Protein AF-A0ABD0MWZ9-F1 (afdb_monomer_lite)

Organism: Cirrhinus mrigala (NCBI:txid683832)

Radius of gyration: 17.67 Å; chains: 1; bounding box: 32×41×38 Å

Structure (mmCIF, N/CA/C/O backbone):
data_AF-A0ABD0MWZ9-F1
#
_entry.id   AF-A0ABD0MWZ9-F1
#
loop_
_atom_site.group_PDB
_atom_site.id
_atom_site.type_symbol
_atom_site.label_atom_id
_atom_site.label_alt_id
_atom_site.label_comp_id
_atom_site.label_asym_id
_atom_site.label_entity_id
_atom_site.label_seq_id
_atom_site.pdbx_PDB_ins_code
_atom_site.Cartn_x
_atom_site.Cartn_y
_atom_site.Cartn_z
_atom_site.occupancy
_atom_site.B_iso_or_equiv
_atom_site.auth_seq_id
_atom_site.auth_comp_id
_atom_site.auth_asym_id
_atom_site.auth_atom_id
_atom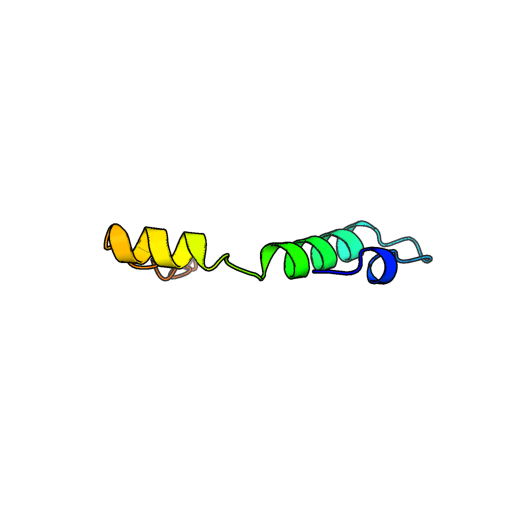_site.pdbx_PDB_model_num
ATOM 1 N N . PHE A 1 1 ? -2.469 -10.659 -6.510 1.00 63.84 1 PHE A N 1
ATOM 2 C CA . PHE A 1 1 ? -1.297 -11.480 -6.917 1.00 63.84 1 PHE A CA 1
ATOM 3 C C . PHE A 1 1 ? -0.509 -10.730 -7.976 1.00 63.84 1 PHE A C 1
ATOM 5 O O . PHE A 1 1 ? -1.102 -10.322 -8.967 1.00 63.84 1 PHE A O 1
ATOM 12 N N . VAL A 1 2 ? 0.794 -10.539 -7.766 1.00 60.97 2 VAL A N 1
ATOM 13 C CA . VAL A 1 2 ? 1.661 -9.781 -8.679 1.00 60.97 2 VAL A CA 1
ATOM 14 C C . VAL A 1 2 ? 2.538 -10.747 -9.478 1.00 60.97 2 VAL A C 1
ATOM 16 O O . VAL A 1 2 ? 3.342 -11.464 -8.877 1.00 60.97 2 VAL A O 1
ATOM 19 N N . PRO A 1 3 ? 2.410 -10.806 -10.814 1.00 75.56 3 PRO A N 1
ATOM 20 C CA . PRO A 1 3 ? 3.233 -11.680 -11.640 1.00 75.56 3 PRO A CA 1
ATOM 21 C C . PRO A 1 3 ? 4.686 -11.186 -11.680 1.00 75.56 3 PRO A C 1
ATOM 23 O O . PRO A 1 3 ? 5.045 -10.270 -12.411 1.00 75.56 3 PRO A O 1
ATOM 26 N N . PHE A 1 4 ? 5.556 -11.858 -10.923 1.00 63.81 4 PHE A N 1
ATOM 27 C CA . PHE A 1 4 ? 6.987 -11.540 -10.794 1.00 63.81 4 PHE A CA 1
ATOM 28 C C . PHE A 1 4 ? 7.731 -11.384 -12.136 1.00 63.81 4 PHE A C 1
ATOM 30 O O . PHE A 1 4 ? 8.687 -10.619 -12.238 1.00 63.81 4 PHE A O 1
ATOM 37 N N . ARG A 1 5 ? 7.278 -12.085 -13.185 1.00 72.12 5 ARG A N 1
ATOM 38 C CA . ARG A 1 5 ? 7.888 -12.081 -14.527 1.00 72.12 5 ARG A CA 1
ATOM 39 C C . ARG A 1 5 ? 7.856 -10.708 -15.201 1.00 72.12 5 ARG A C 1
ATOM 41 O O . ARG A 1 5 ? 8.771 -10.417 -15.966 1.00 72.12 5 ARG A O 1
ATOM 48 N N . ASP A 1 6 ? 6.874 -9.873 -14.876 1.00 72.50 6 ASP A N 1
ATOM 49 C CA . ASP A 1 6 ? 6.699 -8.552 -15.493 1.00 72.50 6 ASP A CA 1
ATOM 50 C C . ASP A 1 6 ? 7.665 -7.507 -14.912 1.00 72.50 6 ASP A C 1
ATOM 52 O O . ASP A 1 6 ? 7.855 -6.430 -15.476 1.00 72.50 6 ASP A O 1
ATOM 56 N N . TYR A 1 7 ? 8.335 -7.854 -13.809 1.00 63.78 7 TYR A N 1
ATOM 57 C CA . TYR A 1 7 ? 9.269 -6.987 -13.096 1.00 63.78 7 TYR A CA 1
ATOM 58 C C . TYR A 1 7 ? 10.725 -7.410 -13.287 1.00 63.78 7 TYR A C 1
ATOM 60 O O . TYR A 1 7 ? 11.597 -6.838 -12.653 1.00 63.78 7 TYR A O 1
ATOM 68 N N . ILE A 1 8 ? 11.035 -8.388 -14.140 1.00 71.06 8 ILE A N 1
ATOM 69 C CA . ILE A 1 8 ? 12.422 -8.753 -14.455 1.00 71.06 8 ILE A CA 1
ATOM 70 C C . ILE A 1 8 ? 12.879 -7.934 -15.668 1.00 71.06 8 ILE A C 1
ATOM 72 O O . ILE A 1 8 ? 12.610 -8.295 -16.815 1.00 71.06 8 ILE A O 1
ATOM 76 N N . ASP A 1 9 ? 13.583 -6.823 -15.428 1.00 65.38 9 ASP A N 1
ATOM 77 C CA . ASP A 1 9 ? 14.202 -6.050 -16.508 1.00 65.38 9 ASP A CA 1
ATOM 78 C C . ASP A 1 9 ? 15.409 -6.801 -17.097 1.00 65.38 9 ASP A C 1
ATOM 80 O O . ASP A 1 9 ? 16.409 -7.052 -16.423 1.00 65.38 9 ASP A O 1
ATOM 84 N N . ARG A 1 10 ? 15.335 -7.126 -18.391 1.00 66.81 10 ARG A N 1
ATOM 85 C CA . ARG A 1 10 ? 16.425 -7.768 -19.146 1.00 66.81 10 ARG A CA 1
ATOM 86 C C . ARG A 1 10 ? 17.613 -6.832 -19.400 1.00 66.81 10 ARG A C 1
ATOM 88 O O . ARG A 1 10 ? 18.655 -7.302 -19.844 1.00 66.81 10 ARG A O 1
ATOM 95 N N . ARG A 1 11 ? 17.463 -5.523 -19.152 1.00 67.19 11 ARG A N 1
ATOM 96 C CA . ARG A 1 11 ? 18.472 -4.482 -19.423 1.00 67.19 11 ARG A CA 1
ATOM 97 C C . ARG A 1 11 ? 19.285 -4.074 -18.186 1.00 67.19 11 ARG A C 1
ATOM 99 O O . ARG A 1 11 ? 20.148 -3.209 -18.304 1.00 67.19 11 ARG A O 1
ATOM 106 N N . GLY A 1 12 ? 19.064 -4.725 -17.038 1.00 62.41 12 GLY A N 1
ATOM 107 C CA . GLY A 1 12 ? 19.970 -4.680 -15.883 1.00 62.41 12 GLY A CA 1
ATOM 108 C C . GLY A 1 12 ? 19.595 -3.732 -14.739 1.00 62.41 12 GLY A C 1
ATOM 109 O O . GLY A 1 12 ? 20.384 -3.596 -13.807 1.00 62.41 12 GLY A O 1
ATOM 110 N N . ASN A 1 13 ? 18.414 -3.096 -14.728 1.00 67.44 13 ASN A N 1
ATOM 111 C CA . ASN A 1 13 ? 18.019 -2.237 -13.603 1.00 67.44 13 ASN A CA 1
ATOM 112 C C . ASN A 1 13 ? 17.181 -2.985 -12.547 1.00 67.44 13 ASN A C 1
ATOM 114 O O . ASN A 1 13 ? 15.971 -2.785 -12.386 1.00 67.44 13 ASN A O 1
ATOM 118 N N . HIS A 1 14 ? 17.850 -3.882 -11.818 1.00 66.94 14 HIS A N 1
ATOM 119 C CA . HIS A 1 14 ? 17.225 -4.768 -10.833 1.00 66.94 14 HIS A CA 1
ATOM 120 C C . HIS A 1 14 ? 16.647 -4.031 -9.614 1.00 66.94 14 HIS A C 1
ATOM 122 O O . HIS A 1 14 ? 15.644 -4.470 -9.061 1.00 66.94 14 HIS A O 1
ATOM 128 N N . ILE A 1 15 ? 17.211 -2.890 -9.207 1.00 72.31 15 ILE A N 1
ATOM 129 C CA . ILE A 1 15 ? 16.743 -2.156 -8.018 1.00 72.31 15 ILE A CA 1
ATOM 130 C C . ILE A 1 15 ? 15.364 -1.530 -8.270 1.00 72.31 15 ILE A C 1
ATOM 132 O O . ILE A 1 15 ? 14.456 -1.683 -7.456 1.00 72.31 15 ILE A O 1
ATOM 136 N N . LEU A 1 16 ? 15.167 -0.883 -9.424 1.00 69.94 16 LEU A N 1
ATOM 137 C CA . LEU A 1 16 ? 13.864 -0.314 -9.799 1.00 69.94 16 LEU A CA 1
ATOM 138 C C . LEU A 1 16 ? 12.810 -1.400 -10.046 1.00 69.94 16 LEU A C 1
ATOM 140 O O . LEU A 1 16 ? 11.645 -1.239 -9.686 1.00 69.94 16 LEU A O 1
ATOM 144 N N . SER A 1 17 ? 13.242 -2.512 -10.632 1.00 74.69 17 SER A N 1
ATOM 145 C CA . SER A 1 17 ? 12.458 -3.730 -10.831 1.00 74.69 17 SER A CA 1
ATOM 146 C C . SER A 1 17 ? 11.926 -4.301 -9.507 1.00 74.69 17 SER A C 1
ATOM 148 O O . SER A 1 17 ? 10.721 -4.497 -9.350 1.00 74.69 17 SER A O 1
ATOM 150 N N . MET A 1 18 ? 12.803 -4.468 -8.510 1.00 73.44 18 MET A N 1
ATOM 151 C CA . MET A 1 18 ? 12.436 -4.930 -7.166 1.00 73.44 18 MET A CA 1
ATOM 152 C C . MET A 1 18 ? 11.572 -3.918 -6.412 1.00 73.44 18 MET A C 1
ATOM 154 O O . MET A 1 18 ? 10.644 -4.316 -5.715 1.00 73.44 18 MET A O 1
ATOM 158 N N . ALA A 1 19 ? 11.822 -2.616 -6.574 1.00 74.31 19 ALA A N 1
ATOM 159 C CA . ALA A 1 19 ? 11.012 -1.579 -5.938 1.00 74.31 19 ALA A CA 1
ATOM 160 C C . ALA A 1 19 ? 9.557 -1.588 -6.440 1.00 74.31 19 ALA A C 1
ATOM 162 O O . ALA A 1 19 ? 8.628 -1.453 -5.646 1.00 74.31 19 ALA A O 1
ATOM 163 N N . ARG A 1 20 ? 9.347 -1.781 -7.748 1.00 77.44 20 ARG A N 1
ATOM 164 C CA . ARG A 1 20 ? 8.005 -1.889 -8.346 1.00 77.44 20 ARG A CA 1
ATOM 165 C C . ARG A 1 20 ? 7.293 -3.171 -7.918 1.00 77.44 20 ARG A C 1
ATOM 167 O O . ARG A 1 20 ? 6.131 -3.115 -7.536 1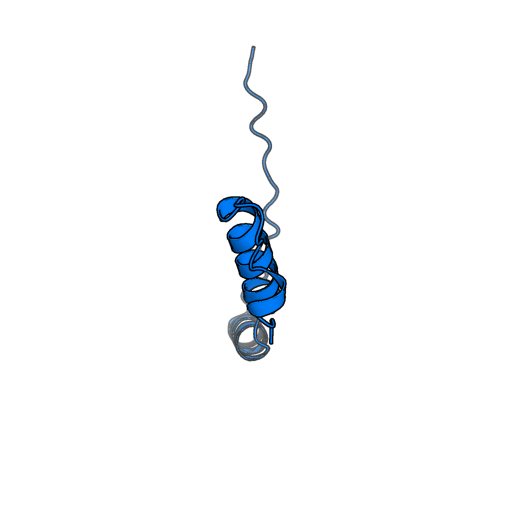.00 77.44 20 ARG A O 1
ATOM 174 N N . LEU A 1 21 ? 8.015 -4.289 -7.888 1.00 78.12 21 LEU A N 1
ATOM 175 C CA . LEU A 1 21 ? 7.499 -5.548 -7.360 1.00 78.12 21 LEU A CA 1
ATOM 176 C C . LEU A 1 21 ? 7.071 -5.412 -5.892 1.00 78.12 21 LEU A C 1
ATOM 178 O O . LEU A 1 21 ? 5.961 -5.792 -5.541 1.00 78.12 21 LEU A O 1
ATOM 182 N N . ALA A 1 22 ? 7.939 -4.866 -5.037 1.00 76.06 22 ALA A N 1
ATOM 183 C CA . ALA A 1 22 ? 7.646 -4.681 -3.620 1.00 76.06 22 ALA A CA 1
ATOM 184 C C . ALA A 1 22 ? 6.433 -3.769 -3.418 1.00 76.06 22 ALA A C 1
ATOM 186 O O . ALA A 1 22 ? 5.585 -4.062 -2.580 1.00 76.06 22 ALA A O 1
ATOM 187 N N . LYS A 1 23 ? 6.318 -2.701 -4.219 1.00 72.19 23 LYS A N 1
ATOM 188 C CA . LYS A 1 23 ? 5.154 -1.816 -4.204 1.00 72.19 23 LYS A CA 1
ATOM 189 C C . LYS A 1 23 ? 3.870 -2.584 -4.494 1.00 72.19 23 LYS A C 1
ATOM 191 O O . LYS A 1 23 ? 2.952 -2.507 -3.693 1.00 72.19 23 LYS A O 1
ATOM 196 N N . ASP A 1 24 ? 3.811 -3.330 -5.590 1.00 72.62 24 ASP A N 1
ATOM 197 C CA . ASP A 1 24 ? 2.566 -3.980 -6.000 1.00 72.62 24 ASP A CA 1
ATOM 198 C C . ASP A 1 24 ? 2.241 -5.207 -5.122 1.00 72.62 24 ASP A C 1
ATOM 200 O O . ASP A 1 24 ? 1.073 -5.532 -4.932 1.00 72.62 24 ASP A O 1
ATOM 204 N N . VAL A 1 25 ? 3.251 -5.877 -4.542 1.00 75.50 25 VAL A N 1
ATOM 205 C CA . VAL A 1 25 ? 3.064 -6.991 -3.588 1.00 75.50 25 VAL A CA 1
ATOM 206 C C . VAL A 1 25 ? 2.555 -6.492 -2.235 1.00 75.50 25 VAL A C 1
ATOM 208 O O . VAL A 1 25 ? 1.705 -7.139 -1.631 1.00 75.50 25 VAL A O 1
ATOM 211 N N . LEU A 1 26 ? 3.069 -5.357 -1.754 1.00 71.00 26 LEU A N 1
ATOM 212 C CA . LEU A 1 26 ? 2.687 -4.772 -0.464 1.00 71.00 26 LEU A CA 1
ATOM 213 C C . LEU A 1 26 ? 1.498 -3.804 -0.566 1.00 71.00 26 LEU A C 1
ATOM 215 O O . LEU A 1 26 ? 1.028 -3.319 0.461 1.00 71.00 26 LEU A O 1
ATOM 219 N N . ALA A 1 27 ? 1.021 -3.495 -1.777 1.00 68.19 27 ALA A N 1
ATOM 220 C CA . ALA A 1 27 ? -0.078 -2.554 -1.996 1.00 68.19 27 ALA A CA 1
ATOM 221 C C . ALA A 1 27 ? -1.416 -3.057 -1.438 1.00 68.19 27 ALA A C 1
ATOM 223 O O . ALA A 1 27 ? -2.296 -2.251 -1.138 1.00 68.19 27 ALA A O 1
ATOM 224 N N . GLU A 1 28 ? -1.584 -4.372 -1.304 1.00 67.75 28 GLU A N 1
ATOM 225 C CA . GLU A 1 28 ? -2.833 -4.968 -0.847 1.00 67.75 28 GLU A CA 1
ATOM 226 C C . GLU A 1 28 ? -2.797 -5.178 0.671 1.00 67.75 28 GLU A C 1
ATOM 228 O O . GLU A 1 28 ? -2.092 -6.047 1.186 1.00 67.75 28 GLU A O 1
ATOM 233 N N . ILE A 1 29 ? -3.560 -4.364 1.407 1.00 72.56 29 ILE A N 1
ATOM 234 C CA . ILE A 1 29 ? -3.805 -4.594 2.834 1.00 72.56 29 ILE A CA 1
ATOM 235 C C . ILE A 1 29 ? -4.815 -5.743 2.951 1.00 72.56 29 ILE A C 1
ATOM 237 O O . ILE A 1 29 ? -5.940 -5.587 2.473 1.00 72.56 29 ILE A O 1
ATOM 241 N N . PRO A 1 30 ? -4.482 -6.867 3.613 1.00 81.19 30 PRO A N 1
ATOM 242 C CA . PRO A 1 30 ? -5.424 -7.969 3.762 1.00 81.19 30 PRO A CA 1
ATOM 243 C C . PRO A 1 30 ? -6.679 -7.540 4.530 1.00 81.19 30 PRO A C 1
ATOM 245 O O . PRO A 1 30 ? -6.583 -6.878 5.567 1.00 81.19 30 PRO A O 1
ATOM 248 N N . ASP A 1 31 ? -7.858 -8.002 4.107 1.00 75.94 31 ASP A N 1
ATOM 249 C CA . ASP A 1 31 ? -9.119 -7.756 4.826 1.00 75.94 31 ASP A CA 1
ATOM 250 C C . ASP A 1 31 ?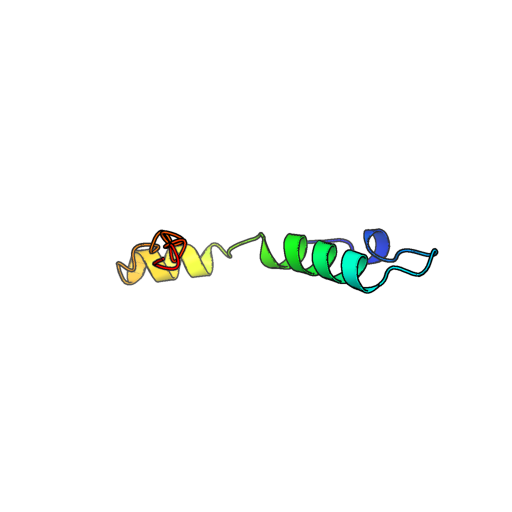 -9.063 -8.197 6.294 1.00 75.94 31 ASP A C 1
ATOM 252 O O . ASP A 1 31 ? -9.678 -7.578 7.163 1.00 75.94 31 ASP A O 1
ATOM 256 N N . GLN A 1 32 ? -8.277 -9.234 6.592 1.00 81.44 32 GLN A N 1
ATOM 257 C CA . GLN A 1 32 ? -8.003 -9.701 7.950 1.00 81.44 32 GLN A CA 1
ATOM 258 C C . GLN A 1 32 ? -7.361 -8.611 8.822 1.00 81.44 32 GLN A C 1
ATOM 260 O O . GLN A 1 32 ? -7.702 -8.475 9.997 1.00 81.44 32 GLN A O 1
ATOM 265 N N . PHE A 1 33 ? -6.467 -7.800 8.253 1.00 79.75 33 PHE A N 1
ATOM 266 C CA . PHE A 1 33 ? -5.839 -6.683 8.951 1.00 79.75 33 PHE A CA 1
ATOM 267 C C . PHE A 1 33 ? -6.856 -5.571 9.229 1.00 79.75 33 PHE A C 1
ATOM 269 O O . PHE A 1 33 ? -6.929 -5.063 10.348 1.00 79.75 33 PHE A O 1
ATOM 276 N N . LEU A 1 34 ? -7.721 -5.260 8.258 1.00 81.06 34 LEU A N 1
ATOM 277 C CA . LEU A 1 34 ? -8.812 -4.297 8.443 1.00 81.06 34 LEU A CA 1
ATOM 278 C C . LEU A 1 34 ? -9.825 -4.774 9.492 1.00 81.06 34 LEU A C 1
ATOM 280 O O . LEU A 1 34 ? -10.255 -3.993 10.340 1.00 81.06 34 LEU A O 1
ATOM 284 N N . GLN A 1 35 ? -10.198 -6.056 9.469 1.00 84.44 35 GLN A N 1
ATOM 285 C CA . GLN A 1 35 ? -11.062 -6.660 10.485 1.00 84.44 35 GLN A CA 1
ATOM 286 C C . GLN A 1 35 ? -10.421 -6.600 11.873 1.00 84.44 35 GLN A C 1
ATOM 288 O O . GLN A 1 35 ? -11.095 -6.212 12.828 1.00 84.44 35 GLN A O 1
ATOM 293 N N . TYR A 1 36 ? -9.124 -6.895 11.985 1.00 89.00 36 TYR A N 1
ATOM 294 C CA . TYR A 1 36 ? -8.382 -6.773 13.237 1.00 89.00 36 TYR A CA 1
ATOM 295 C C . TYR A 1 36 ? -8.394 -5.331 13.764 1.00 89.00 36 TYR A C 1
ATOM 297 O O . TYR A 1 36 ? -8.804 -5.102 14.903 1.00 89.00 36 TYR A O 1
ATOM 305 N N . MET A 1 37 ? -8.041 -4.349 12.928 1.00 89.56 37 MET A N 1
ATOM 306 C CA . MET A 1 37 ? -8.063 -2.929 13.297 1.00 89.56 37 MET A CA 1
ATOM 307 C C . MET A 1 37 ? -9.450 -2.479 13.767 1.00 89.56 37 MET A C 1
ATOM 309 O O . MET A 1 37 ? -9.559 -1.847 14.818 1.00 89.56 37 MET A O 1
ATOM 313 N N . ARG A 1 38 ? -10.513 -2.864 13.043 1.00 85.06 38 ARG A N 1
ATOM 314 C CA . ARG A 1 38 ? -11.906 -2.578 13.426 1.00 85.06 38 ARG A CA 1
ATOM 315 C C . ARG A 1 38 ? -12.270 -3.211 14.768 1.00 85.06 38 ARG A C 1
ATOM 317 O O . ARG A 1 38 ? -12.796 -2.517 15.631 1.00 85.06 38 ARG A O 1
ATOM 324 N N . SER A 1 39 ? -11.941 -4.490 14.970 1.00 90.56 39 SER A N 1
ATOM 325 C CA . SER A 1 39 ? -12.236 -5.212 16.219 1.00 90.56 39 SER A CA 1
ATOM 326 C C . SER A 1 39 ? -11.520 -4.626 17.442 1.00 90.56 39 SER A C 1
ATOM 328 O O . SER A 1 39 ? -12.016 -4.728 18.560 1.00 90.56 39 SER A O 1
ATOM 330 N N . ARG A 1 40 ? -10.361 -3.988 17.233 1.00 89.62 40 ARG A N 1
ATOM 331 C CA . ARG A 1 40 ? -9.531 -3.392 18.290 1.00 89.62 40 ARG A CA 1
ATOM 332 C C . ARG A 1 40 ? -9.687 -1.873 18.393 1.00 89.62 40 ARG A C 1
ATOM 334 O O . ARG A 1 40 ? -8.997 -1.258 19.198 1.00 89.62 40 ARG A O 1
ATOM 341 N N . GLY A 1 41 ? -10.555 -1.261 17.582 1.00 86.50 41 GLY A N 1
ATOM 342 C CA . GLY A 1 41 ? -10.744 0.193 17.539 1.00 86.50 41 GLY A CA 1
ATOM 343 C C . GLY A 1 41 ? -9.492 0.978 17.124 1.00 86.50 41 GLY A C 1
ATOM 344 O O . GLY A 1 41 ? -9.400 2.175 17.398 1.00 86.50 41 GLY A O 1
ATOM 345 N N . ILE A 1 42 ? -8.519 0.326 16.480 1.00 84.56 42 ILE A N 1
ATOM 346 C CA . ILE A 1 42 ? -7.275 0.955 16.035 1.00 84.56 42 ILE A CA 1
ATOM 347 C C . ILE A 1 42 ? -7.605 1.794 14.803 1.00 84.56 42 ILE A C 1
ATOM 349 O O . ILE A 1 42 ? -7.909 1.265 13.734 1.00 84.56 42 ILE A O 1
ATOM 353 N N . LYS A 1 43 ? -7.556 3.116 14.954 1.00 79.38 43 LYS A N 1
ATOM 354 C CA . LYS A 1 43 ? -7.739 4.044 13.837 1.00 79.38 43 LYS A CA 1
ATOM 355 C C . LYS A 1 43 ? -6.430 4.137 13.050 1.00 79.38 43 LYS A C 1
ATOM 357 O O . LYS A 1 43 ? -5.377 4.258 13.679 1.00 79.38 43 LYS A O 1
ATOM 362 N N . PRO A 1 44 ? -6.464 4.099 11.707 1.00 72.31 44 PRO A N 1
ATOM 363 C CA . PRO A 1 44 ? -5.270 4.356 10.919 1.00 72.31 44 PRO A CA 1
ATOM 364 C C . PRO A 1 44 ? -4.750 5.753 11.267 1.00 72.31 44 PRO A C 1
ATOM 366 O O . PRO A 1 44 ? -5.462 6.747 11.112 1.00 72.31 44 PRO A O 1
ATOM 369 N N . GLN A 1 45 ? -3.524 5.830 11.786 1.00 75.00 45 GLN A N 1
ATOM 370 C CA . GLN A 1 45 ? -2.844 7.109 11.914 1.00 75.00 45 GLN A CA 1
ATOM 371 C C . GLN A 1 45 ? -2.534 7.577 10.498 1.00 75.00 45 GLN A C 1
ATOM 373 O O . GLN A 1 45 ? -1.751 6.946 9.790 1.00 75.00 45 GLN A O 1
ATOM 378 N N . HIS A 1 46 ? -3.149 8.682 10.077 1.00 62.59 46 HIS A N 1
ATOM 379 C CA . HIS A 1 46 ? -2.597 9.437 8.967 1.00 62.59 46 HIS A CA 1
ATOM 380 C C . HIS A 1 46 ? -1.195 9.840 9.405 1.00 62.59 46 HIS A C 1
ATOM 382 O O . HIS A 1 46 ? -1.043 10.647 10.322 1.00 62.59 46 HIS A O 1
ATOM 388 N N . SER A 1 47 ? -0.175 9.243 8.793 1.00 58.12 47 SER A N 1
ATOM 389 C CA . SER A 1 47 ? 1.176 9.768 8.860 1.00 58.12 47 SER A CA 1
ATOM 390 C C . SER A 1 47 ? 1.120 11.148 8.217 1.00 58.12 47 SER A C 1
ATOM 392 O O . SER A 1 47 ? 1.287 11.299 7.007 1.00 58.12 47 SER A O 1
ATOM 394 N N . SER A 1 48 ? 0.812 12.168 9.018 1.00 57.59 48 SER A N 1
ATOM 395 C CA . SER A 1 48 ? 1.199 13.529 8.71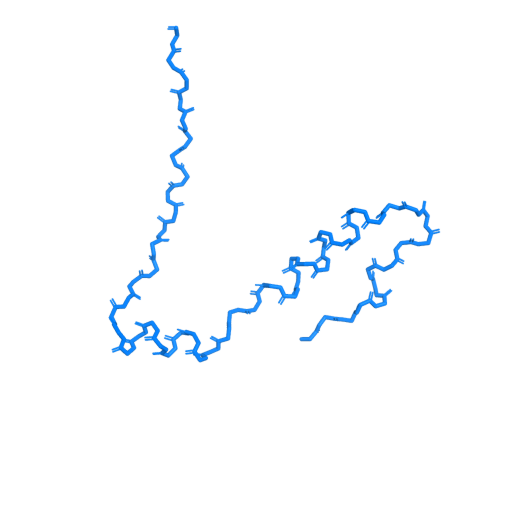3 1.00 57.59 48 SER A CA 1
ATOM 396 C C . SER A 1 48 ? 2.706 13.446 8.563 1.00 57.59 48 SER A C 1
ATOM 398 O O . SER A 1 48 ? 3.421 13.354 9.561 1.00 57.59 48 SER A O 1
ATOM 400 N N . HIS A 1 49 ? 3.178 13.358 7.322 1.00 52.12 49 HIS A N 1
ATOM 401 C CA . HIS A 1 49 ? 4.556 13.648 6.997 1.00 52.12 49 HIS A CA 1
ATOM 402 C C . HIS A 1 49 ? 4.779 15.073 7.494 1.00 52.12 49 HIS A C 1
ATOM 404 O O . HIS A 1 49 ? 4.492 16.044 6.801 1.00 52.12 49 HIS A O 1
ATOM 410 N N . SER A 1 50 ? 5.210 15.194 8.747 1.00 51.53 50 SER A N 1
ATOM 411 C CA . SER A 1 50 ? 5.856 16.373 9.266 1.00 51.53 50 SER A CA 1
ATOM 412 C C . SER A 1 50 ? 7.140 16.473 8.462 1.00 51.53 50 SER A C 1
ATOM 414 O O . SER A 1 50 ? 8.174 15.895 8.791 1.00 51.53 50 SER A O 1
ATOM 416 N N . THR A 1 51 ? 7.046 17.152 7.322 1.00 52.47 51 THR A N 1
ATOM 417 C CA . THR A 1 51 ? 8.196 17.741 6.661 1.00 52.47 51 THR A CA 1
ATOM 418 C C . THR A 1 51 ? 8.859 18.605 7.720 1.00 52.47 51 THR A C 1
ATOM 420 O O . THR A 1 51 ? 8.380 19.691 8.037 1.00 52.47 51 THR A O 1
ATOM 423 N N . SER A 1 52 ? 9.897 18.051 8.343 1.00 54.62 52 SER A N 1
ATOM 424 C CA . SER A 1 52 ? 10.830 18.757 9.200 1.00 54.62 52 SER A CA 1
ATOM 425 C C . SER A 1 52 ? 11.370 19.932 8.388 1.00 54.62 52 SER A C 1
ATOM 427 O O . SER A 1 52 ? 12.273 19.788 7.566 1.00 54.62 52 SER A O 1
ATOM 429 N N . SER A 1 53 ? 10.739 21.093 8.549 1.00 56.31 53 SER A N 1
ATOM 430 C CA . SER A 1 53 ? 11.276 22.369 8.114 1.00 56.31 53 SER A CA 1
ATOM 431 C C . SER A 1 53 ? 12.502 22.626 8.981 1.00 56.31 53 SER A C 1
ATOM 433 O 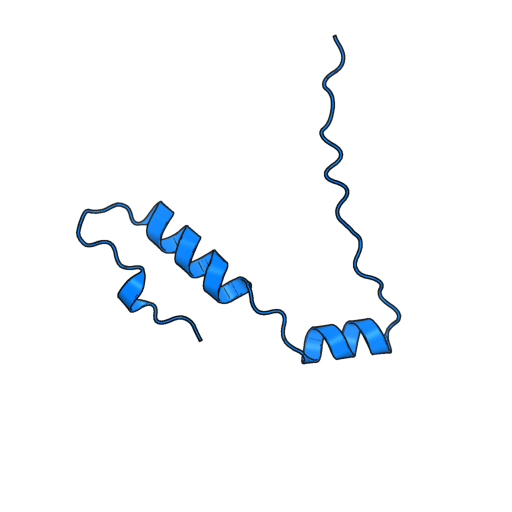O . SER A 1 53 ? 12.388 22.989 10.15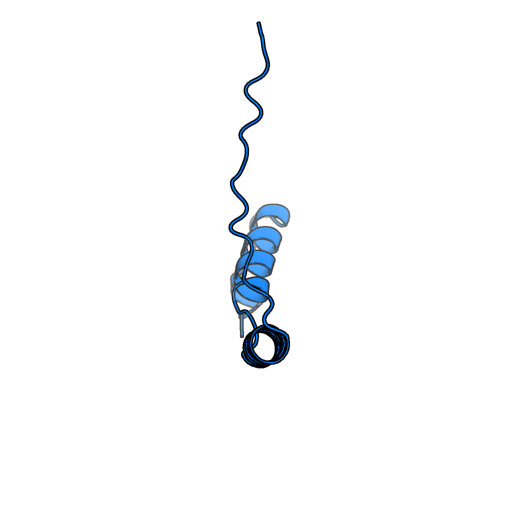2 1.00 56.31 53 SER A O 1
ATOM 435 N N . LYS A 1 54 ? 13.673 22.345 8.414 1.00 52.75 54 LYS A N 1
ATOM 436 C CA . LYS A 1 54 ? 14.981 22.697 8.964 1.00 52.75 54 LYS A CA 1
ATOM 437 C C . LYS A 1 54 ? 14.983 24.205 9.297 1.00 52.75 54 LYS A C 1
ATOM 439 O O . LYS A 1 54 ? 14.667 24.982 8.395 1.00 52.75 54 LYS A O 1
ATOM 444 N N . PRO A 1 55 ? 15.263 24.629 10.544 1.00 62.16 55 PRO A N 1
ATOM 445 C CA . PRO A 1 55 ? 15.317 26.050 10.871 1.00 62.16 55 PRO A CA 1
ATOM 446 C C . PRO A 1 55 ? 16.606 26.698 10.312 1.00 62.16 55 PRO A C 1
ATOM 448 O O . PRO A 1 55 ? 17.562 25.963 10.038 1.00 62.16 55 PRO A O 1
ATOM 451 N N . PRO A 1 56 ? 16.592 28.029 10.087 1.00 66.94 56 PRO A N 1
ATOM 452 C CA . PRO A 1 56 ? 17.672 28.799 9.457 1.00 66.94 56 PRO A CA 1
ATOM 453 C C . PRO A 1 56 ? 18.947 28.902 10.300 1.00 66.94 56 PRO A C 1
ATOM 455 O O . PRO A 1 56 ? 18.847 28.838 11.547 1.00 66.94 56 PRO A O 1
#

pLDDT: mean 71.22, std 10.13, range [51.53, 90.56]

InterPro domains:
  IPR010734 Copine, C-terminal [PF07002] (1-45)
  IPR045052 Copine [PTHR10857] (1-48)

Sequence (56 aa):
FVPFRDYIDRRGNHILSMARLAKDVLAEIPDQFLQYMRSRGIKPQHSSHSTSSKPP

Secondary structure (DSSP, 8-state):
---GGGG--TTS-HHHHHHHHHHHHHS---HHHHHHHHHTT---------------

Foldseek 3Di:
DDDLVVLDDPVPPNVVSVVVVCCVVVVDDDVVNVVVCVVVVPDDPPPPPPPPPDDD